Protein AF-A0A0F9NWC5-F1 (afdb_monomer)

Organism: NCBI:txid412755

Mean predicted aligned error: 11.69 Å

pLDDT: mean 79.05, std 12.54, range [54.41, 94.5]

Radius of gyration: 21.54 Å; Cα contacts (8 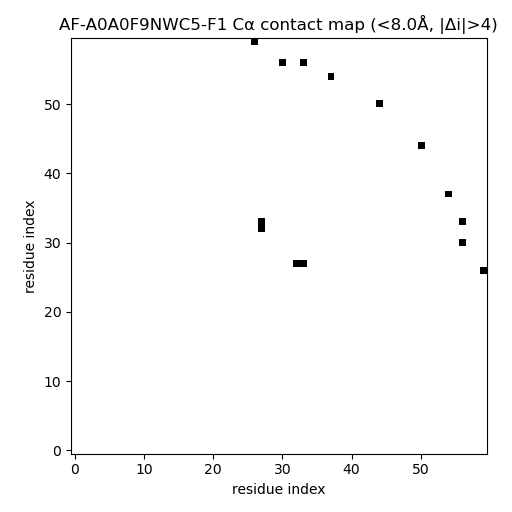Å, |Δi|>4): 7; chains: 1; bounding box: 60×13×56 Å

Sequence (60 aa):
MQEVPKPPDLPDKSKPQKGVSIQIMFPCESDDVAIAIKKQIDNVVKDIKEKRYTFSISEV

Structure (mmCIF, N/CA/C/O backbone):
data_AF-A0A0F9NWC5-F1
#
_entry.id   AF-A0A0F9NWC5-F1
#
loop_
_atom_site.group_PDB
_atom_site.id
_atom_site.type_symbol
_atom_site.label_atom_id
_atom_site.label_alt_id
_atom_site.label_comp_id
_atom_site.label_asym_id
_atom_site.label_entity_id
_atom_site.label_seq_id
_atom_site.pdbx_PDB_ins_code
_atom_site.Cartn_x
_atom_site.Cartn_y
_atom_site.Cartn_z
_atom_site.occupancy
_atom_site.B_iso_or_equiv
_atom_site.auth_seq_id
_atom_site.auth_comp_id
_atom_site.auth_asym_id
_atom_site.auth_atom_id
_atom_site.pdbx_PDB_model_num
ATOM 1 N N . MET A 1 1 ? -41.052 -0.721 44.168 1.00 54.41 1 MET A N 1
ATOM 2 C CA . MET A 1 1 ? -40.328 0.090 43.167 1.00 54.41 1 MET A CA 1
ATOM 3 C C . MET A 1 1 ? -39.829 -0.887 42.118 1.00 54.41 1 MET A C 1
ATOM 5 O O . MET A 1 1 ? -39.129 -1.814 42.495 1.00 54.41 1 MET A O 1
ATOM 9 N N . GLN A 1 2 ? -40.300 -0.797 40.872 1.00 54.97 2 GLN A N 1
ATOM 10 C CA . GLN A 1 2 ? -39.806 -1.659 39.792 1.00 54.97 2 GLN A CA 1
ATOM 11 C C . GLN A 1 2 ? -38.466 -1.096 39.309 1.00 54.97 2 GLN A C 1
ATOM 13 O O . GLN A 1 2 ? -38.396 0.072 38.928 1.00 54.97 2 GLN A O 1
ATOM 18 N N . GLU A 1 3 ? -37.405 -1.900 39.389 1.00 54.91 3 GLU A N 1
ATOM 19 C CA . GLU A 1 3 ? -36.087 -1.554 38.857 1.00 54.91 3 GLU A CA 1
ATOM 20 C C . GLU A 1 3 ? -36.159 -1.464 37.331 1.00 54.91 3 GLU A C 1
ATOM 22 O O . GLU A 1 3 ? -36.492 -2.428 36.642 1.00 54.91 3 GLU A O 1
ATOM 27 N N . VAL A 1 4 ? -35.865 -0.278 36.806 1.00 69.69 4 VAL A N 1
ATOM 28 C CA . VAL A 1 4 ? -35.744 -0.041 35.369 1.00 69.69 4 VAL A CA 1
ATOM 29 C C . VAL A 1 4 ? -34.498 -0.789 34.870 1.00 69.69 4 VAL A C 1
ATOM 31 O O . VAL A 1 4 ? -33.413 -0.574 35.421 1.00 69.69 4 VAL A O 1
ATOM 34 N N . PRO A 1 5 ? -34.602 -1.660 33.848 1.00 66.44 5 PRO A N 1
ATOM 35 C CA . PRO A 1 5 ? -33.443 -2.351 33.300 1.00 66.44 5 PRO A CA 1
ATOM 36 C C . PRO A 1 5 ? -32.480 -1.339 32.667 1.00 66.44 5 PRO A C 1
ATOM 38 O O . PRO A 1 5 ? -32.875 -0.488 31.869 1.00 66.44 5 PRO A O 1
ATOM 41 N N . LYS A 1 6 ? -31.204 -1.421 33.059 1.00 68.00 6 LYS A N 1
ATOM 42 C CA . LYS A 1 6 ? -30.128 -0.553 32.562 1.00 68.00 6 LYS A CA 1
ATOM 43 C C . LYS A 1 6 ? -29.980 -0.729 31.040 1.00 68.00 6 LYS A C 1
ATOM 45 O O . LYS A 1 6 ? -30.054 -1.865 30.568 1.00 68.00 6 LYS A O 1
ATOM 50 N N . PRO A 1 7 ? -29.780 0.357 30.270 1.00 69.12 7 PRO A N 1
ATOM 51 C CA . PRO A 1 7 ? -29.607 0.268 28.825 1.00 69.12 7 PRO A CA 1
ATOM 52 C C . PRO A 1 7 ? -28.365 -0.568 28.461 1.00 69.12 7 PRO A C 1
ATOM 54 O O . PRO A 1 7 ? -27.396 -0.574 29.223 1.00 69.12 7 PRO A O 1
ATOM 57 N N . PRO A 1 8 ? -28.392 -1.283 27.320 1.00 66.75 8 PRO A N 1
ATOM 58 C CA . PRO A 1 8 ? -27.290 -2.129 26.884 1.00 66.75 8 PRO A CA 1
ATOM 59 C C . PRO A 1 8 ? -26.020 -1.306 26.649 1.00 66.75 8 PRO A C 1
ATOM 61 O O . PRO A 1 8 ? -26.056 -0.232 26.047 1.00 66.75 8 PRO A O 1
ATOM 64 N N . ASP A 1 9 ? -24.916 -1.855 27.148 1.00 60.50 9 ASP A N 1
ATOM 65 C CA . ASP A 1 9 ? -23.552 -1.342 27.078 1.00 60.50 9 ASP A CA 1
ATOM 66 C C . ASP A 1 9 ? -23.201 -0.940 25.631 1.00 60.50 9 ASP A C 1
ATOM 68 O O . ASP A 1 9 ? -23.080 -1.780 24.734 1.00 60.50 9 ASP A O 1
ATOM 72 N N . LEU A 1 10 ? -23.106 0.367 25.377 1.00 64.94 10 LEU A N 1
ATOM 73 C CA . LEU A 1 10 ? -22.574 0.890 24.121 1.00 64.94 10 LEU A CA 1
ATOM 74 C C . LEU A 1 10 ? -21.097 0.478 24.044 1.00 64.94 10 LEU A C 1
ATOM 76 O O . LEU A 1 10 ? -20.393 0.654 25.035 1.00 64.94 10 LEU A O 1
ATOM 80 N N . PRO A 1 11 ? -20.596 -0.033 22.904 1.00 56.94 11 PRO A N 1
ATOM 81 C CA . PRO A 1 11 ? -19.223 -0.510 22.804 1.00 56.94 11 PRO A CA 1
ATOM 82 C C . PRO A 1 11 ? -18.238 0.589 23.215 1.00 56.94 11 PRO A C 1
ATOM 84 O O . PRO A 1 11 ? -18.117 1.625 22.554 1.00 56.94 11 PRO A O 1
ATOM 87 N N . ASP A 1 12 ? -17.556 0.331 24.327 1.00 55.53 12 ASP A N 1
ATOM 88 C CA . ASP A 1 12 ? -16.556 1.190 24.938 1.00 55.53 12 ASP A CA 1
ATOM 89 C C . ASP A 1 12 ? -15.424 1.480 23.935 1.00 55.53 12 ASP A C 1
ATOM 91 O O . ASP A 1 12 ? -14.638 0.608 23.551 1.00 55.53 12 ASP A O 1
ATOM 95 N N . LYS A 1 13 ? -15.358 2.730 23.461 1.00 59.06 13 LYS A N 1
ATOM 96 C CA . LYS A 1 13 ? -14.306 3.227 22.556 1.00 59.06 13 LYS A CA 1
ATOM 97 C C . LYS A 1 13 ? -12.957 3.428 23.272 1.00 59.06 13 LYS A C 1
ATOM 99 O O . LYS A 1 13 ? -12.053 4.017 22.685 1.00 59.06 13 LYS A O 1
ATOM 104 N N . SER A 1 14 ? -12.801 2.950 24.506 1.00 54.88 14 SER A N 1
ATOM 105 C CA . SER A 1 14 ? -11.712 3.304 25.422 1.00 54.88 14 SER A CA 1
ATOM 106 C C . SER A 1 14 ? -10.665 2.197 25.569 1.00 54.88 14 SER A C 1
ATOM 108 O O . SER A 1 14 ? -9.875 2.207 26.511 1.00 54.88 14 SER A O 1
ATOM 110 N N . LYS A 1 15 ? -10.597 1.233 24.640 1.00 62.50 15 LYS A N 1
ATOM 111 C CA . LYS A 1 15 ? -9.430 0.341 24.584 1.00 62.50 15 LYS A CA 1
ATOM 112 C C . LYS A 1 15 ? -8.246 1.106 23.980 1.00 62.50 15 LYS A C 1
ATOM 114 O O . LYS A 1 15 ? -8.372 1.587 22.853 1.00 62.50 15 LYS A O 1
ATOM 119 N N . PRO A 1 16 ? -7.100 1.213 24.682 1.00 58.91 16 PRO A N 1
ATOM 120 C CA . PRO A 1 16 ? -5.919 1.876 24.147 1.00 58.91 16 PRO A CA 1
ATOM 121 C C . PRO A 1 16 ? -5.507 1.194 22.842 1.00 58.91 16 PRO A C 1
ATOM 123 O O . PRO A 1 16 ? -5.199 -0.001 22.815 1.00 58.91 16 PRO A O 1
ATOM 126 N N . GLN A 1 17 ? -5.542 1.946 21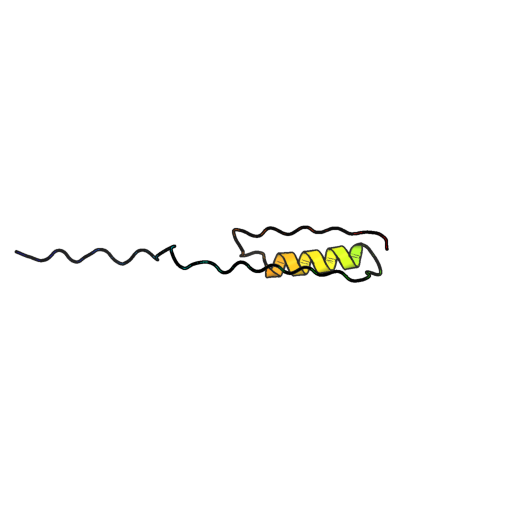.744 1.00 69.25 17 GLN A N 1
ATOM 127 C CA . GLN A 1 17 ? -5.092 1.449 20.454 1.00 69.25 17 GLN A CA 1
ATOM 128 C C . GLN A 1 17 ? -3.562 1.420 20.454 1.00 69.25 17 GLN A C 1
ATOM 130 O O . GLN A 1 17 ? -2.907 2.420 20.749 1.00 69.25 17 GLN A O 1
ATOM 135 N N . LYS A 1 18 ? -2.974 0.260 20.148 1.00 76.12 18 LYS A N 1
ATOM 136 C CA . LYS A 1 18 ? -1.527 0.153 19.945 1.00 76.12 18 LYS A CA 1
ATOM 137 C C . LYS A 1 18 ? -1.188 0.759 18.583 1.00 76.12 18 LYS A C 1
ATOM 139 O O . LYS A 1 18 ? -1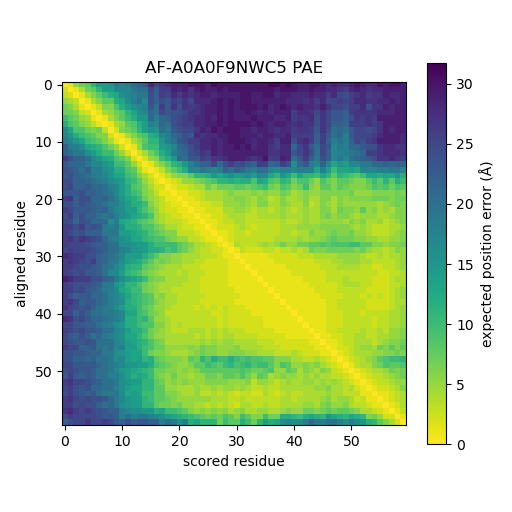.704 0.296 17.569 1.00 76.12 18 LYS A O 1
ATOM 144 N N . GLY A 1 19 ? -0.326 1.773 18.564 1.00 77.31 19 GLY A N 1
ATOM 145 C CA . GLY A 1 19 ? 0.240 2.298 17.323 1.00 77.31 19 GLY A CA 1
ATOM 146 C C . GLY A 1 19 ? 1.229 1.300 16.719 1.00 77.31 19 GLY A C 1
ATOM 147 O O . GLY A 1 19 ? 2.049 0.731 17.439 1.00 77.31 19 GLY A O 1
ATOM 148 N N . VAL A 1 20 ? 1.157 1.087 15.407 1.00 79.12 20 VAL A N 1
ATOM 149 C CA . VAL A 1 20 ? 2.101 0.252 14.652 1.00 79.12 20 VAL A CA 1
ATOM 150 C C . VAL A 1 20 ? 2.689 1.103 13.531 1.00 79.12 20 VAL A C 1
ATOM 152 O O . VAL A 1 20 ? 1.947 1.758 12.804 1.00 79.12 20 VAL A O 1
ATOM 155 N N . SER A 1 21 ? 4.016 1.096 13.400 1.00 80.75 21 SER A N 1
ATOM 156 C CA . SER A 1 21 ? 4.738 1.749 12.306 1.00 80.75 21 SER A CA 1
ATOM 157 C C . SER A 1 21 ? 5.555 0.704 11.557 1.00 80.75 21 SER A C 1
ATOM 159 O O . SER A 1 21 ? 6.258 -0.090 12.182 1.00 80.75 21 SER A O 1
ATOM 161 N N . ILE A 1 22 ? 5.443 0.691 10.231 1.00 79.62 22 ILE A N 1
ATOM 162 C CA . ILE A 1 22 ? 6.191 -0.203 9.347 1.00 79.62 22 ILE A CA 1
ATOM 163 C C . ILE A 1 22 ? 6.846 0.671 8.280 1.00 79.62 22 ILE A C 1
ATOM 165 O O . ILE A 1 22 ? 6.154 1.395 7.565 1.00 79.62 22 ILE A O 1
ATOM 169 N N . GLN A 1 23 ? 8.171 0.599 8.172 1.00 83.88 23 GLN A N 1
ATOM 170 C CA . GLN A 1 23 ? 8.946 1.264 7.128 1.00 83.88 23 GLN A CA 1
ATOM 171 C C . GLN A 1 23 ? 9.644 0.192 6.292 1.00 83.88 23 GLN A C 1
ATOM 173 O O . GLN A 1 23 ? 10.341 -0.660 6.838 1.00 83.88 23 GLN A O 1
ATOM 178 N N . ILE A 1 24 ? 9.427 0.220 4.978 1.00 81.75 24 ILE A N 1
ATOM 179 C CA . ILE A 1 24 ? 9.965 -0.765 4.035 1.00 81.75 24 ILE A CA 1
ATOM 180 C C . ILE A 1 24 ? 10.696 0.001 2.932 1.00 81.75 24 ILE A C 1
ATOM 182 O O . ILE A 1 24 ? 10.130 0.926 2.354 1.00 81.75 24 ILE A O 1
ATOM 186 N N . MET A 1 25 ? 11.943 -0.375 2.651 1.00 86.56 25 MET A N 1
ATOM 187 C CA . MET A 1 25 ? 12.763 0.178 1.572 1.00 86.56 25 MET A CA 1
ATOM 188 C C . MET A 1 25 ? 13.427 -0.985 0.836 1.00 86.56 25 MET A C 1
ATOM 190 O O . MET A 1 25 ? 14.014 -1.859 1.471 1.00 86.56 25 MET A O 1
ATOM 194 N N . PHE A 1 26 ? 13.296 -1.019 -0.485 1.00 85.56 26 PHE A N 1
ATOM 195 C CA . PHE A 1 26 ? 13.850 -2.070 -1.335 1.00 85.56 26 PHE A CA 1
ATOM 196 C C . PHE A 1 26 ? 14.116 -1.509 -2.739 1.00 85.56 26 PHE A C 1
ATOM 198 O O . PHE A 1 26 ? 13.409 -0.588 -3.157 1.00 85.56 26 PHE A O 1
ATOM 205 N N . PRO A 1 27 ? 15.116 -2.038 -3.466 1.00 88.38 27 PRO A N 1
ATOM 206 C CA . PRO A 1 27 ? 15.324 -1.682 -4.862 1.00 88.38 27 PRO 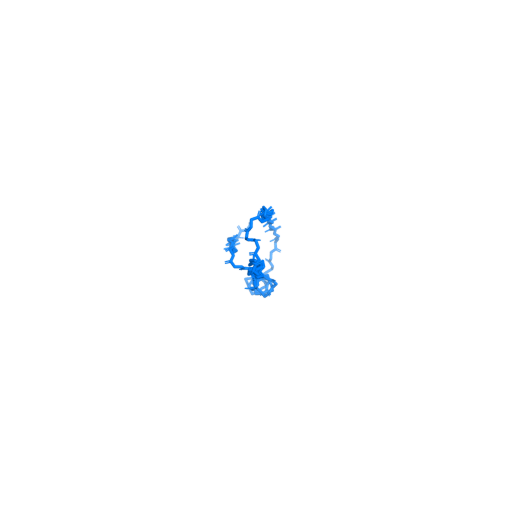A CA 1
ATOM 207 C C . PRO A 1 27 ? 14.166 -2.215 -5.709 1.00 88.38 27 PRO A C 1
ATOM 209 O O . PRO A 1 27 ? 13.698 -3.335 -5.504 1.00 88.38 27 PRO A O 1
ATOM 212 N N . CYS A 1 28 ? 13.714 -1.415 -6.666 1.00 88.44 28 CYS A N 1
ATOM 213 C CA . CYS A 1 28 ? 12.629 -1.766 -7.569 1.00 88.44 28 CYS A CA 1
ATOM 214 C C . CYS A 1 28 ? 13.111 -1.617 -9.013 1.00 88.44 28 CYS A C 1
ATOM 216 O O . CYS A 1 28 ? 13.762 -0.630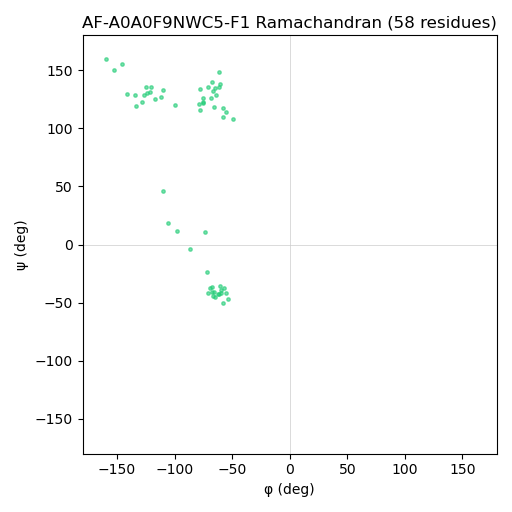 -9.338 1.00 88.44 28 CYS A O 1
ATOM 218 N N . GLU A 1 29 ? 12.808 -2.592 -9.872 1.00 86.56 29 GLU A N 1
ATOM 219 C CA . GLU A 1 29 ? 13.286 -2.611 -11.266 1.00 86.56 29 GLU A CA 1
ATOM 220 C C . GLU A 1 29 ? 12.592 -1.564 -12.150 1.00 86.56 29 GLU A C 1
ATOM 222 O O . GLU A 1 29 ? 13.121 -1.167 -13.183 1.00 86.56 29 GLU A O 1
ATOM 227 N N . SER A 1 30 ? 11.385 -1.143 -11.764 1.00 89.81 30 SER A N 1
ATOM 228 C CA . SER A 1 30 ? 10.585 -0.148 -12.479 1.00 89.81 30 SER A CA 1
ATOM 229 C C . SER A 1 30 ? 9.522 0.481 -11.581 1.00 89.81 30 SER A C 1
ATOM 231 O O . SER A 1 30 ? 9.089 -0.112 -10.583 1.00 89.81 30 SER A O 1
ATOM 233 N N . ASP A 1 31 ? 9.049 1.658 -11.983 1.00 89.00 31 ASP A N 1
ATOM 234 C CA . ASP A 1 31 ? 7.964 2.38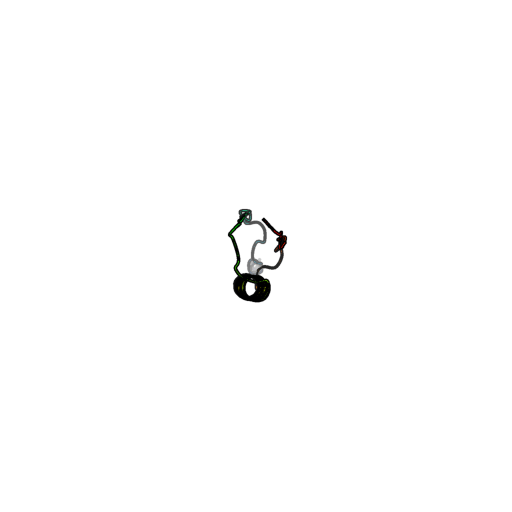1 -11.316 1.00 89.00 31 ASP A CA 1
ATOM 235 C C . ASP A 1 31 ? 6.657 1.576 -11.301 1.00 89.00 31 ASP A C 1
ATOM 237 O O . ASP A 1 31 ? 5.926 1.593 -10.309 1.00 89.00 31 ASP A O 1
ATOM 241 N N . ASP A 1 32 ? 6.377 0.808 -12.359 1.00 92.62 32 ASP A N 1
ATOM 242 C CA . ASP A 1 32 ? 5.189 -0.046 -12.457 1.00 92.62 32 ASP A CA 1
ATOM 243 C C . ASP A 1 32 ? 5.128 -1.089 -11.336 1.00 92.62 32 ASP A C 1
ATOM 245 O O . ASP A 1 32 ? 4.072 -1.304 -10.729 1.00 92.62 32 ASP A O 1
ATOM 249 N N . VAL A 1 33 ? 6.269 -1.705 -11.010 1.00 91.31 33 VAL A N 1
ATOM 250 C CA . VAL A 1 33 ? 6.371 -2.671 -9.908 1.00 91.31 33 VAL A CA 1
ATOM 251 C C . VAL A 1 33 ? 6.157 -1.968 -8.564 1.00 91.31 33 VAL A C 1
ATOM 253 O O . VAL A 1 33 ? 5.404 -2.468 -7.722 1.00 91.31 33 VAL A O 1
ATOM 256 N N . ALA A 1 34 ? 6.716 -0.769 -8.378 1.00 91.44 34 ALA A N 1
ATOM 257 C CA . ALA A 1 34 ? 6.520 0.022 -7.162 1.00 91.44 34 ALA A CA 1
ATOM 258 C C . ALA A 1 34 ? 5.038 0.400 -6.967 1.00 91.44 34 ALA A C 1
ATOM 260 O O . ALA A 1 34 ? 4.483 0.272 -5.870 1.00 91.44 34 ALA A O 1
ATOM 261 N N . ILE A 1 35 ? 4.360 0.795 -8.048 1.00 92.44 35 ILE A N 1
ATOM 262 C CA . ILE A 1 35 ? 2.926 1.103 -8.065 1.00 92.44 35 ILE A CA 1
ATOM 263 C C . ILE A 1 35 ? 2.086 -0.151 -7.785 1.00 92.44 35 ILE A C 1
ATOM 265 O O . ILE A 1 35 ? 1.095 -0.076 -7.051 1.00 92.44 35 ILE A O 1
ATOM 269 N N . ALA A 1 36 ? 2.456 -1.309 -8.339 1.00 93.56 36 ALA A N 1
ATOM 270 C CA . ALA A 1 36 ? 1.766 -2.571 -8.080 1.00 93.56 36 ALA A CA 1
ATOM 271 C C . ALA A 1 36 ? 1.833 -2.955 -6.592 1.00 93.56 36 ALA A C 1
ATOM 273 O O . ALA A 1 36 ? 0.812 -3.319 -6.003 1.00 93.56 36 ALA A O 1
ATOM 274 N N . ILE A 1 37 ? 2.997 -2.793 -5.959 1.00 91.56 37 ILE A N 1
ATOM 275 C CA . ILE A 1 37 ? 3.187 -3.043 -4.524 1.00 91.56 37 ILE A CA 1
ATOM 276 C C . ILE A 1 37 ? 2.356 -2.065 -3.690 1.00 91.56 37 ILE A C 1
ATOM 278 O O . ILE A 1 37 ? 1.642 -2.492 -2.780 1.00 91.56 37 ILE A O 1
ATOM 282 N N . LYS A 1 38 ? 2.361 -0.771 -4.038 1.00 90.81 38 LYS A N 1
ATOM 283 C CA . LYS A 1 38 ? 1.512 0.234 -3.382 1.00 90.81 38 LYS A CA 1
ATOM 284 C C . LYS A 1 38 ? 0.036 -0.174 -3.397 1.00 90.81 38 LYS A C 1
ATOM 286 O O . LYS A 1 38 ? -0.617 -0.127 -2.357 1.00 90.81 38 LYS A O 1
ATOM 291 N N . LYS A 1 39 ? -0.487 -0.616 -4.547 1.00 93.94 39 LYS A N 1
ATOM 292 C CA . LYS A 1 39 ? -1.885 -1.071 -4.675 1.00 93.94 39 LYS A CA 1
ATOM 293 C C . LYS A 1 39 ? -2.201 -2.248 -3.752 1.00 93.94 39 LYS A C 1
ATOM 295 O O . LYS A 1 39 ? -3.285 -2.290 -3.175 1.00 93.94 39 LYS A O 1
ATOM 300 N N . GLN A 1 40 ? -1.270 -3.189 -3.599 1.00 94.50 40 GLN A N 1
ATOM 301 C CA . GLN A 1 40 ? -1.453 -4.319 -2.686 1.00 94.50 40 GLN A CA 1
ATOM 302 C C . GLN A 1 40 ? -1.486 -3.864 -1.227 1.00 94.50 40 GLN A C 1
ATOM 304 O O . GLN A 1 40 ? -2.381 -4.270 -0.487 1.00 94.50 40 GLN A O 1
ATOM 309 N N . ILE A 1 41 ? -0.577 -2.967 -0.830 1.00 90.31 41 ILE A N 1
ATOM 310 C CA . ILE A 1 41 ? -0.575 -2.374 0.514 1.00 90.31 41 ILE A CA 1
ATOM 311 C C . ILE A 1 41 ? -1.907 -1.667 0.772 1.00 90.31 41 ILE A C 1
ATOM 313 O O . ILE A 1 41 ? -2.561 -1.964 1.770 1.00 90.31 41 ILE A O 1
ATOM 317 N N . ASP A 1 42 ? -2.351 -0.808 -0.151 1.00 90.12 42 ASP A N 1
ATOM 318 C CA . ASP A 1 42 ? -3.624 -0.084 -0.056 1.00 90.12 42 ASP A CA 1
ATOM 319 C C . ASP A 1 42 ? -4.822 -1.027 0.127 1.00 90.12 42 ASP A C 1
ATOM 321 O O . ASP A 1 42 ? -5.700 -0.750 0.946 1.00 90.12 42 ASP A O 1
ATOM 325 N N . ASN A 1 43 ? -4.852 -2.156 -0.588 1.00 94.44 43 ASN A N 1
ATOM 326 C CA . ASN A 1 43 ? -5.919 -3.149 -0.462 1.00 94.44 43 ASN A CA 1
ATOM 327 C C . ASN A 1 43 ? -5.912 -3.854 0.906 1.00 94.44 43 ASN A C 1
ATOM 329 O O . ASN A 1 43 ? -6.979 -4.119 1.458 1.00 94.44 43 ASN A O 1
ATOM 333 N N . VAL A 1 44 ? -4.734 -4.123 1.476 1.00 91.06 44 VAL A N 1
ATOM 334 C CA . VAL A 1 44 ? -4.599 -4.731 2.811 1.00 91.06 44 VAL A CA 1
ATOM 335 C C . VAL A 1 44 ? -5.044 -3.764 3.909 1.00 91.06 44 VAL A C 1
ATOM 337 O O . VAL A 1 44 ? -5.682 -4.175 4.875 1.00 91.06 44 VAL A O 1
ATOM 340 N N . VAL A 1 45 ? -4.749 -2.469 3.761 1.00 88.94 45 VAL A N 1
ATOM 341 C CA . VAL A 1 45 ? -5.066 -1.446 4.774 1.00 88.94 45 VAL A CA 1
ATOM 342 C C . VAL A 1 45 ? -6.351 -0.665 4.486 1.00 88.94 45 VAL A C 1
ATOM 344 O O . VAL A 1 45 ? -6.608 0.367 5.119 1.00 88.94 45 VAL A O 1
ATOM 347 N N . LYS A 1 46 ? -7.177 -1.106 3.531 1.00 89.50 46 LYS A N 1
ATOM 348 C CA . LYS A 1 46 ? -8.367 -0.361 3.082 1.00 89.50 46 LYS A CA 1
ATOM 349 C C . LYS A 1 46 ? -9.340 -0.049 4.224 1.00 89.50 46 LYS A C 1
ATOM 351 O O . LYS A 1 46 ? -9.821 1.078 4.299 1.00 89.50 46 LYS A O 1
ATOM 356 N N . ASP A 1 47 ? -9.498 -0.980 5.165 1.00 90.38 47 ASP A N 1
ATOM 357 C CA . ASP A 1 47 ? -10.445 -0.897 6.285 1.00 90.38 47 ASP A CA 1
ATOM 358 C C . ASP A 1 47 ? -9.885 -0.161 7.523 1.00 90.38 47 ASP A C 1
ATOM 360 O O . ASP A 1 47 ? -10.604 0.078 8.496 1.00 90.38 47 ASP A O 1
ATOM 364 N N . ILE A 1 48 ? -8.607 0.248 7.498 1.00 88.31 48 ILE A N 1
ATOM 365 C CA . ILE A 1 48 ? -7.992 1.040 8.573 1.00 88.31 48 ILE A CA 1
ATOM 366 C C . ILE A 1 48 ? -8.443 2.502 8.441 1.00 88.31 48 ILE A C 1
ATOM 368 O O . ILE A 1 48 ? -8.117 3.171 7.453 1.00 88.31 48 ILE A O 1
ATOM 372 N N . LYS A 1 49 ? -9.186 2.993 9.446 1.00 79.88 49 LYS A N 1
ATOM 373 C CA . LYS A 1 49 ? -9.791 4.341 9.471 1.00 79.88 49 LYS A CA 1
ATOM 374 C C . LYS A 1 49 ? -8.771 5.469 9.641 1.00 79.88 49 LYS A C 1
ATOM 376 O O . LYS A 1 49 ? -8.869 6.476 8.954 1.00 79.88 49 LYS A O 1
ATOM 381 N N . GLU A 1 50 ? -7.786 5.288 10.516 1.00 82.31 50 GLU A N 1
ATOM 382 C CA . GLU A 1 50 ? -6.783 6.309 10.864 1.00 82.31 50 GLU A CA 1
ATOM 383 C C . GLU A 1 50 ? -5.397 5.931 10.319 1.00 82.31 50 GLU A C 1
ATOM 385 O O . GLU A 1 50 ? -4.389 5.979 11.023 1.00 82.31 50 GLU A O 1
ATOM 390 N N . LYS A 1 51 ? -5.335 5.497 9.051 1.00 80.75 51 LYS A N 1
ATOM 391 C CA . LYS A 1 51 ? -4.058 5.171 8.404 1.00 80.75 51 LYS A CA 1
ATOM 392 C C . LYS A 1 51 ? -3.321 6.435 7.968 1.00 80.75 51 LYS A C 1
ATOM 394 O O . LYS A 1 51 ? -3.885 7.304 7.306 1.00 80.75 51 LYS A O 1
ATOM 399 N N . ARG A 1 52 ? -2.025 6.491 8.269 1.00 78.38 52 ARG A N 1
ATOM 400 C CA . ARG A 1 52 ? -1.087 7.479 7.733 1.00 78.38 52 ARG A CA 1
ATOM 401 C C . ARG A 1 52 ? 0.163 6.742 7.285 1.00 78.38 52 ARG A C 1
ATOM 403 O O . ARG A 1 52 ? 0.821 6.110 8.102 1.00 78.38 52 ARG A O 1
ATOM 410 N N . TYR A 1 53 ? 0.480 6.822 6.001 1.00 84.25 53 TYR A N 1
ATOM 411 C CA . TYR A 1 53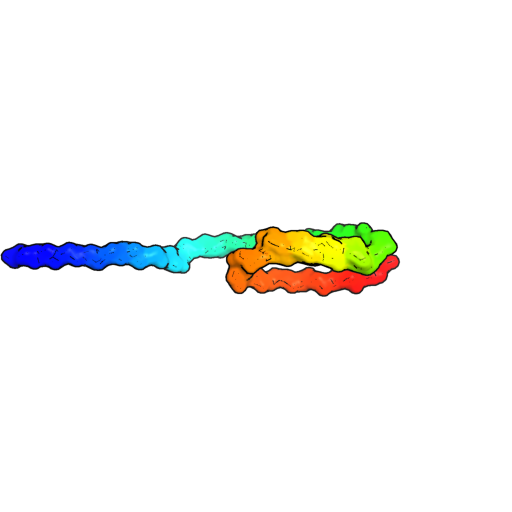 ? 1.739 6.318 5.472 1.00 84.25 53 TYR A CA 1
ATOM 412 C C . TYR A 1 53 ? 2.206 7.208 4.323 1.00 84.25 53 TYR A C 1
ATOM 414 O O . TYR A 1 53 ? 1.398 7.888 3.687 1.00 84.25 53 TYR A O 1
ATOM 422 N N . THR A 1 54 ? 3.511 7.209 4.083 1.00 84.19 54 THR A N 1
ATOM 423 C CA . THR A 1 54 ? 4.135 7.938 2.981 1.00 84.19 54 THR A CA 1
ATOM 424 C C . THR A 1 54 ? 4.638 6.921 1.970 1.00 84.19 54 THR A C 1
ATOM 426 O O . THR A 1 54 ? 5.280 5.944 2.348 1.00 84.19 54 THR A O 1
ATOM 429 N N . PHE A 1 55 ? 4.347 7.149 0.693 1.00 85.62 55 PHE A N 1
ATOM 430 C CA . PHE A 1 55 ? 4.924 6.396 -0.414 1.00 85.62 55 PHE A CA 1
ATOM 431 C C . PHE A 1 55 ? 5.838 7.327 -1.205 1.00 85.62 55 PHE A C 1
ATOM 433 O O . PHE A 1 55 ? 5.415 8.416 -1.598 1.00 85.62 55 PHE A O 1
ATOM 440 N N . SER A 1 56 ? 7.081 6.912 -1.421 1.00 85.56 56 SER A N 1
ATOM 441 C CA . SER A 1 56 ? 8.071 7.669 -2.184 1.00 85.56 56 SER A CA 1
ATOM 442 C C . SER A 1 56 ? 8.893 6.694 -3.013 1.00 85.56 56 SER A C 1
ATOM 444 O O . SER A 1 56 ? 9.371 5.694 -2.483 1.00 85.56 56 SER A O 1
ATOM 446 N N . ILE A 1 57 ? 9.018 6.985 -4.305 1.00 85.31 57 ILE A N 1
ATOM 447 C CA . ILE A 1 57 ? 9.953 6.318 -5.209 1.00 85.31 57 ILE A CA 1
ATOM 448 C C . ILE A 1 57 ? 11.143 7.266 -5.312 1.00 85.31 57 ILE A C 1
ATOM 450 O O . ILE A 1 57 ? 10.968 8.428 -5.679 1.00 85.31 57 ILE A O 1
ATOM 454 N N . SER A 1 58 ? 12.317 6.789 -4.923 1.00 82.00 58 SER A N 1
ATOM 455 C CA . SER A 1 58 ? 13.571 7.527 -5.040 1.00 82.00 58 SER A CA 1
ATOM 456 C C . SER A 1 58 ? 14.511 6.716 -5.914 1.00 82.00 58 SER A C 1
AT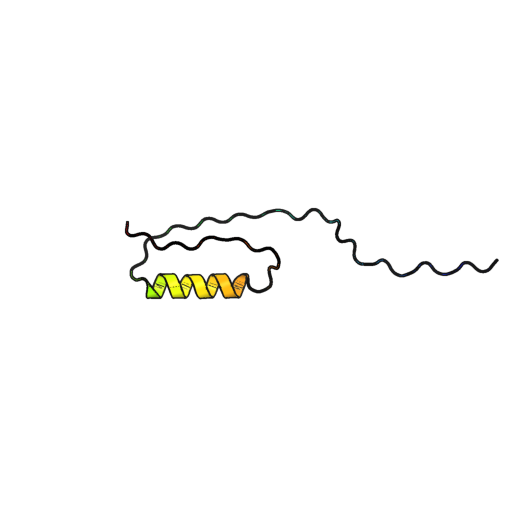OM 458 O O . SER A 1 58 ? 14.622 5.504 -5.726 1.00 82.00 58 SER A O 1
ATOM 460 N N . GLU A 1 59 ? 15.186 7.384 -6.843 1.00 75.56 59 GLU A N 1
ATOM 461 C CA . GLU A 1 59 ? 16.323 6.799 -7.549 1.00 75.56 59 GLU A CA 1
ATOM 462 C C . GLU A 1 59 ? 17.455 6.587 -6.533 1.00 75.56 59 GLU A C 1
ATOM 464 O O . GLU A 1 59 ? 17.720 7.468 -5.706 1.00 75.56 59 GLU A O 1
ATOM 469 N N . VAL A 1 60 ? 18.046 5.390 -6.539 1.00 64.38 60 VAL A N 1
ATOM 470 C CA . VAL A 1 60 ? 19.145 5.000 -5.638 1.00 64.38 60 VAL A CA 1
ATOM 471 C C . VAL A 1 60 ? 20.484 5.207 -6.321 1.00 64.38 60 VAL A C 1
ATOM 473 O O . VAL A 1 60 ? 20.576 4.856 -7.518 1.00 64.38 60 VAL A O 1
#

Secondary structure (DSSP, 8-state):
-PPPPPPP----TTSPPPP---------S-HHHHHHHHHHHHHHTTT-TT----------

Foldseek 3Di:
DDDDDDDDDDPDPPDDDDDDDDDDDDDDPDPVVLVVVVVVVCVVCVPPPPDDDDRDDDDD

Solvent-accessible surface area (backbone atoms only — not comparable to full-atom val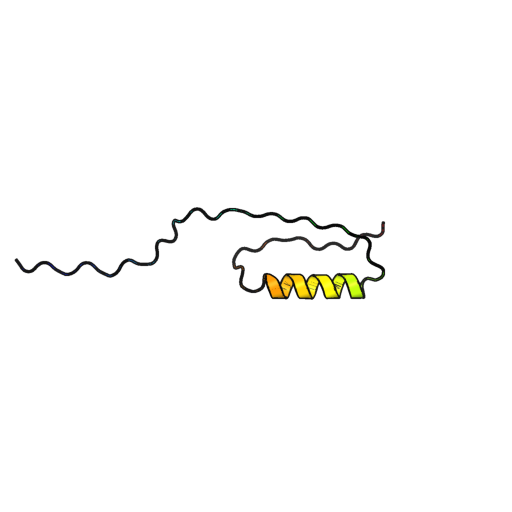ues): 4572 Å² total; per-residue (Å²): 133,85,82,77,81,78,78,80,84,70,84,75,85,77,66,85,77,82,86,85,86,87,89,86,86,77,93,68,98,44,69,68,58,52,51,53,50,50,52,52,53,50,65,75,49,61,86,52,87,88,72,83,86,87,86,82,91,74,93,130